Protein AF-A0A538HUC1-F1 (afdb_monomer_lite)

Sequence (138 aa):
MVEFATVTAALSLLASSLSGLQARILERLAGSNAVAVQQAVIEAKASHVSPAAARSAYARAPYRKPALRYVYATGWVAGSKNQTSCILAKLDVEGTTALAIKAIRALPATLKQLHHLHLTAVQAGNAFTRGYVSACGG

Secondary structure (DSSP, 8-state):
--HHHHHHHHHHHHHHHHHHS-HHHHHHHHH-HHHHHHHHHHHHHHTT--HHHHHHHHHH-S-SSHHHHHHHHHHHHHHHH-HHHHHHHHHSHHHHHHHHHHHHHH-HHHHHHHHHTT--HHHHHHHHHHHHHHTTT-

Foldseek 3Di:
DVLLVLLLVLVVLVVVLLVPDDLVLLLCQLPPLVSLLVSLLVSLVVLVHDSVVLSVQLVPQPDPTSNLSSLLSSLLSSLLSPLPSLVVCLVVVPVSLVSQLVSCVVDVSSQVSCVSSVHHSNSSSNSSSNSNNVNNPD

Structure (mmCIF, N/CA/C/O backbone):
data_AF-A0A538HUC1-F1
#
_entry.id   AF-A0A538HUC1-F1
#
loop_
_atom_site.group_PDB
_atom_site.id
_atom_site.type_symbol
_atom_site.label_atom_id
_atom_site.label_alt_id
_atom_site.label_comp_id
_atom_site.label_asym_id
_atom_site.label_entity_id
_atom_site.label_seq_id
_atom_site.pdbx_PDB_ins_code
_atom_site.Cartn_x
_atom_site.Cartn_y
_atom_site.Cartn_z
_atom_site.occupancy
_atom_site.B_iso_or_equiv
_atom_site.auth_seq_id
_atom_site.auth_comp_id
_atom_site.auth_asym_id
_atom_site.auth_atom_id
_atom_site.pdbx_PDB_model_num
ATOM 1 N N . MET A 1 1 ? 22.583 -1.903 4.254 1.00 42.03 1 MET A N 1
ATOM 2 C CA . MET A 1 1 ? 21.743 -0.755 4.687 1.00 42.03 1 MET A CA 1
ATOM 3 C C . MET A 1 1 ? 20.960 -0.083 3.542 1.00 42.03 1 MET A C 1
ATOM 5 O O . MET A 1 1 ? 20.449 1.009 3.735 1.00 42.03 1 MET A O 1
ATOM 9 N N . VAL A 1 2 ? 20.792 -0.717 2.372 1.00 41.53 2 VAL A N 1
ATOM 10 C CA . VAL A 1 2 ? 20.036 -0.134 1.236 1.00 41.53 2 VAL A CA 1
ATOM 11 C C . VAL A 1 2 ? 18.528 -0.437 1.331 1.00 41.53 2 VAL A C 1
ATOM 13 O O . VAL A 1 2 ? 17.699 0.343 0.873 1.00 41.53 2 VAL A O 1
ATOM 16 N N . GLU A 1 3 ? 18.151 -1.520 2.014 1.00 50.25 3 GLU A N 1
ATOM 17 C CA . GLU A 1 3 ? 16.763 -2.005 2.101 1.00 50.25 3 GLU A CA 1
ATOM 18 C C . GLU A 1 3 ? 15.850 -1.090 2.938 1.00 50.25 3 GLU A C 1
ATOM 20 O O . GLU A 1 3 ? 14.714 -0.819 2.552 1.00 50.25 3 GLU A O 1
ATOM 25 N N . PHE A 1 4 ? 16.377 -0.495 4.014 1.00 50.44 4 PHE A N 1
ATOM 26 C CA . PHE A 1 4 ? 15.626 0.408 4.897 1.00 50.44 4 PHE A CA 1
ATOM 27 C C . PHE A 1 4 ? 15.190 1.704 4.217 1.00 50.44 4 PHE A C 1
ATOM 29 O O . PHE A 1 4 ? 14.070 2.164 4.446 1.00 50.44 4 PHE A O 1
ATOM 36 N N . ALA A 1 5 ? 16.057 2.280 3.380 1.00 52.38 5 ALA A N 1
ATOM 37 C CA . ALA A 1 5 ? 15.809 3.553 2.709 1.00 52.38 5 ALA A CA 1
ATOM 38 C C . ALA A 1 5 ? 14.667 3.450 1.689 1.00 52.38 5 ALA A C 1
ATOM 40 O O . ALA A 1 5 ? 13.935 4.409 1.469 1.00 52.38 5 ALA A O 1
ATOM 41 N N . THR A 1 6 ? 14.482 2.275 1.085 1.00 60.03 6 THR A N 1
ATOM 42 C CA . THR A 1 6 ? 13.526 2.098 -0.016 1.00 60.03 6 THR A CA 1
ATOM 43 C C . THR A 1 6 ? 12.097 1.919 0.484 1.00 60.03 6 THR A C 1
ATOM 45 O O . THR A 1 6 ? 11.194 2.550 -0.057 1.00 60.03 6 THR A O 1
ATOM 48 N N . VAL A 1 7 ? 11.889 1.170 1.574 1.00 61.53 7 VAL A N 1
ATOM 49 C CA . VAL A 1 7 ? 10.575 1.039 2.230 1.00 61.53 7 VAL A CA 1
ATOM 50 C C . VAL A 1 7 ? 10.169 2.347 2.910 1.00 61.53 7 VAL A C 1
ATOM 52 O O . VAL A 1 7 ? 9.015 2.758 2.815 1.00 61.53 7 VAL A O 1
ATOM 55 N N . THR A 1 8 ? 11.111 3.058 3.542 1.00 63.56 8 THR A N 1
ATOM 56 C CA . THR A 1 8 ? 10.823 4.392 4.099 1.00 63.56 8 THR A CA 1
ATOM 57 C C . THR A 1 8 ? 10.551 5.431 3.012 1.00 63.56 8 THR A C 1
ATOM 59 O O . THR A 1 8 ? 9.621 6.213 3.177 1.00 63.56 8 THR A O 1
ATOM 62 N N . ALA A 1 9 ? 11.260 5.411 1.878 1.00 63.09 9 ALA A N 1
ATOM 63 C CA . ALA A 1 9 ? 10.947 6.263 0.725 1.00 63.09 9 ALA A CA 1
ATOM 64 C C . ALA A 1 9 ? 9.610 5.890 0.053 1.00 63.09 9 ALA A C 1
ATOM 66 O O . ALA A 1 9 ? 8.887 6.740 -0.458 1.00 63.09 9 ALA A O 1
ATOM 67 N N . ALA A 1 10 ? 9.243 4.611 0.065 1.00 66.81 10 ALA A N 1
ATOM 68 C CA . ALA A 1 10 ? 7.945 4.156 -0.414 1.00 66.81 10 ALA A CA 1
ATOM 69 C C . ALA A 1 10 ? 6.815 4.625 0.527 1.00 66.81 10 ALA A C 1
ATOM 71 O O . ALA A 1 10 ? 5.746 5.032 0.079 1.00 66.81 10 ALA A O 1
ATOM 72 N N . LEU A 1 11 ? 7.065 4.643 1.836 1.00 68.19 11 LEU A N 1
ATOM 73 C CA . LEU A 1 11 ? 6.131 5.172 2.830 1.00 68.19 11 LEU A CA 1
ATOM 74 C C . LEU A 1 11 ? 6.092 6.688 2.870 1.00 68.19 11 LEU A C 1
ATOM 76 O O . LEU A 1 11 ? 5.051 7.233 3.221 1.00 68.19 11 LEU A O 1
ATOM 80 N N . SER A 1 12 ? 7.161 7.380 2.482 1.00 66.31 12 SER A N 1
ATOM 81 C CA . SER A 1 12 ? 7.099 8.825 2.303 1.00 66.31 12 SER A CA 1
ATOM 82 C C . SER A 1 12 ? 6.179 9.185 1.141 1.00 66.31 12 SER A C 1
ATOM 84 O O . SER A 1 12 ? 5.473 10.170 1.260 1.00 66.31 12 SER A O 1
ATOM 86 N N . LEU A 1 13 ? 6.037 8.352 0.100 1.00 67.12 13 LEU A N 1
ATOM 87 C CA . LEU A 1 13 ? 4.986 8.547 -0.913 1.00 67.12 13 LEU A CA 1
ATOM 88 C C . LEU A 1 13 ? 3.578 8.425 -0.315 1.00 67.12 13 LEU A C 1
ATOM 90 O O . LEU A 1 13 ? 2.712 9.249 -0.611 1.00 67.12 13 LEU A O 1
ATOM 94 N N . LEU A 1 14 ? 3.347 7.446 0.567 1.00 69.69 14 LEU A N 1
ATOM 95 C CA . LEU A 1 14 ? 2.077 7.315 1.293 1.00 69.69 14 LEU A CA 1
ATOM 96 C C . LEU A 1 14 ? 1.855 8.504 2.245 1.00 69.69 14 LEU A C 1
ATOM 98 O O . LEU A 1 14 ? 0.761 9.049 2.338 1.00 69.69 14 LEU A O 1
ATOM 102 N N . ALA A 1 15 ? 2.899 8.941 2.943 1.00 68.44 15 ALA A N 1
ATOM 103 C CA . ALA A 1 15 ? 2.827 10.061 3.864 1.00 68.44 15 ALA A CA 1
ATOM 104 C C . ALA A 1 15 ? 2.615 11.382 3.122 1.00 68.44 15 ALA A C 1
ATOM 106 O O . ALA A 1 15 ? 1.802 12.177 3.566 1.00 68.44 15 ALA A O 1
ATOM 107 N N . SER A 1 16 ? 3.287 11.616 1.996 1.00 67.75 16 SER A N 1
ATOM 108 C CA . SER A 1 16 ? 3.148 12.812 1.163 1.00 67.75 16 SER A CA 1
ATOM 109 C C . SER A 1 16 ? 1.792 12.866 0.476 1.00 67.75 16 SER A C 1
ATOM 111 O O . SER A 1 16 ? 1.174 13.928 0.446 1.00 67.75 16 SER A O 1
ATOM 113 N N . SER A 1 17 ? 1.299 11.734 -0.029 1.00 69.56 17 SER A N 1
ATOM 114 C CA . SER A 1 17 ? -0.042 11.670 -0.609 1.00 69.56 17 SER A CA 1
ATOM 115 C C . SER A 1 17 ? -1.117 11.944 0.432 1.00 69.56 17 SER A C 1
ATOM 117 O O . SER A 1 17 ? -1.961 12.808 0.212 1.00 69.56 17 SER A O 1
ATOM 119 N N . LEU A 1 18 ? -1.042 11.294 1.598 1.00 67.88 18 LEU A N 1
ATOM 120 C CA . LEU A 1 18 ? -1.966 11.546 2.699 1.00 67.88 18 LEU A CA 1
ATOM 121 C C . LEU A 1 18 ? -1.825 12.980 3.228 1.00 67.88 18 LEU A C 1
ATOM 123 O O . LEU A 1 18 ? -2.831 13.664 3.377 1.00 67.88 18 LEU A O 1
ATOM 127 N N . SER A 1 19 ? -0.611 13.496 3.430 1.00 67.31 19 SER A N 1
ATOM 128 C CA . SER A 1 19 ? -0.369 14.852 3.959 1.00 67.31 19 SER A CA 1
ATOM 129 C C . SER A 1 19 ? -0.845 15.960 3.017 1.00 67.31 19 SER A C 1
ATOM 131 O O . SER A 1 19 ? -1.284 17.004 3.488 1.00 67.31 19 SER A O 1
ATOM 133 N N . GLY A 1 20 ? -0.789 15.736 1.701 1.00 62.22 20 GLY A N 1
ATOM 134 C CA . GLY A 1 20 ? -1.311 16.662 0.692 1.00 62.22 20 GLY A CA 1
ATOM 135 C C . GLY A 1 20 ? -2.829 16.590 0.495 1.00 62.22 20 GLY A C 1
ATOM 136 O O . GLY A 1 20 ? -3.407 17.467 -0.149 1.00 62.22 20 GLY A O 1
ATOM 137 N N . LEU A 1 21 ? -3.499 15.568 1.039 1.00 67.06 21 LEU A N 1
ATOM 138 C CA . LEU A 1 21 ? -4.945 15.412 0.928 1.00 67.06 21 LEU A CA 1
ATOM 139 C C . LEU A 1 21 ? -5.673 16.319 1.930 1.00 67.06 21 LEU A C 1
ATOM 141 O O . LEU A 1 21 ? -5.505 16.226 3.146 1.00 67.06 21 LEU A O 1
ATOM 145 N N . GLN A 1 22 ? -6.560 17.168 1.411 1.00 66.88 22 GLN A N 1
ATOM 146 C CA . GLN A 1 22 ? -7.479 17.954 2.235 1.00 66.88 22 GLN A CA 1
ATOM 147 C C . GLN A 1 22 ? -8.414 17.028 3.030 1.00 66.88 22 GLN A C 1
ATOM 149 O O . GLN A 1 22 ? -8.820 15.976 2.532 1.00 66.88 22 GLN A O 1
ATOM 154 N N . ALA A 1 23 ? -8.840 17.452 4.226 1.00 64.25 23 ALA A N 1
ATOM 155 C CA . ALA A 1 23 ? -9.732 16.673 5.097 1.00 64.25 23 ALA A CA 1
ATOM 156 C C . ALA A 1 23 ? -11.006 16.177 4.380 1.00 64.25 23 ALA A C 1
ATOM 158 O O . ALA A 1 23 ? -11.373 15.013 4.512 1.00 64.25 23 ALA A O 1
ATOM 159 N N . ARG A 1 24 ? -11.612 17.007 3.517 1.00 63.16 24 ARG A N 1
ATOM 160 C CA . ARG A 1 24 ? -12.768 16.619 2.682 1.00 63.16 24 ARG A CA 1
ATOM 161 C C . ARG A 1 24 ? -12.458 15.511 1.676 1.00 63.16 24 ARG A C 1
ATOM 163 O O . ARG A 1 24 ? -13.335 14.714 1.352 1.00 63.16 24 ARG A O 1
ATOM 170 N N . ILE A 1 25 ? -11.242 15.475 1.132 1.00 67.25 25 ILE A N 1
ATOM 171 C CA . ILE A 1 25 ? -10.841 14.426 0.191 1.00 67.25 25 ILE A CA 1
ATOM 172 C C . ILE A 1 25 ? -10.556 13.141 0.964 1.00 67.25 25 ILE A C 1
ATOM 174 O O . ILE A 1 25 ? -10.994 12.092 0.514 1.00 67.25 25 ILE A O 1
ATOM 178 N N . LEU A 1 26 ? -9.936 13.217 2.148 1.00 67.25 26 LEU A N 1
ATOM 179 C CA . LEU A 1 26 ? -9.763 12.070 3.050 1.00 67.25 26 LEU A CA 1
ATOM 180 C C . LEU A 1 26 ? -11.109 11.445 3.447 1.00 67.25 26 LEU A C 1
ATOM 182 O O . LEU A 1 26 ? -11.285 10.238 3.310 1.00 67.25 26 LEU A O 1
ATOM 186 N N . GLU A 1 27 ? -12.095 12.250 3.846 1.00 68.88 27 GLU A N 1
ATOM 187 C CA . GLU A 1 27 ? -13.448 11.760 4.155 1.00 68.88 27 GLU A CA 1
ATOM 188 C C . GLU A 1 27 ? -14.097 11.066 2.952 1.00 68.88 27 GLU A C 1
ATOM 190 O O . GLU A 1 27 ? -14.667 9.979 3.071 1.00 68.88 27 GLU A O 1
ATOM 195 N N . ARG A 1 28 ? -13.957 11.643 1.753 1.00 69.81 28 ARG A N 1
ATOM 196 C CA . ARG A 1 28 ? -14.454 11.013 0.523 1.00 69.81 28 ARG A CA 1
ATOM 197 C C . ARG A 1 28 ? -13.673 9.755 0.151 1.00 69.81 28 ARG A C 1
ATOM 199 O O . ARG A 1 28 ? -14.269 8.824 -0.380 1.00 69.81 28 ARG A O 1
ATOM 206 N N . LEU A 1 29 ? -12.376 9.693 0.439 1.00 70.19 29 LEU A N 1
ATOM 207 C CA . LEU A 1 29 ? -11.518 8.531 0.203 1.00 70.19 29 LEU A CA 1
ATOM 208 C C . LEU A 1 29 ? -11.945 7.333 1.066 1.00 70.19 29 LEU A C 1
ATOM 210 O O . LEU A 1 29 ? -11.846 6.189 0.623 1.00 70.19 29 LEU A O 1
ATOM 214 N N . ALA A 1 30 ? -12.452 7.589 2.277 1.00 66.25 30 ALA A N 1
ATOM 215 C CA . ALA A 1 30 ? -12.969 6.551 3.168 1.00 66.25 30 ALA A CA 1
ATOM 216 C C . ALA A 1 30 ? -14.205 5.843 2.584 1.00 66.25 30 ALA A C 1
ATOM 218 O O . ALA A 1 30 ? -14.345 4.627 2.738 1.00 66.25 30 ALA A O 1
ATOM 219 N N . GLY A 1 31 ? -15.074 6.589 1.891 1.00 69.56 31 GLY A N 1
ATOM 220 C CA . GLY A 1 31 ? -16.364 6.096 1.393 1.00 69.56 31 GLY A CA 1
ATOM 221 C C . GLY A 1 31 ? -16.467 5.865 -0.119 1.00 69.56 31 GLY A C 1
ATOM 222 O O . GLY A 1 31 ? -17.372 5.157 -0.553 1.00 69.56 31 GLY A O 1
ATOM 223 N N . SER A 1 32 ? -15.574 6.427 -0.942 1.00 80.00 32 SER A N 1
ATOM 224 C CA . SER A 1 32 ? -15.734 6.451 -2.403 1.00 80.00 32 SER A CA 1
ATOM 225 C C . SER A 1 32 ? -14.589 5.773 -3.150 1.00 80.00 32 SER A C 1
ATOM 227 O O . SER A 1 32 ? -13.460 6.267 -3.197 1.00 80.00 32 SER A O 1
ATOM 229 N N . ASN A 1 33 ? -14.916 4.670 -3.835 1.00 77.75 33 ASN A N 1
ATOM 230 C CA . ASN A 1 33 ? -13.988 3.980 -4.736 1.00 77.75 33 ASN A CA 1
ATOM 231 C C . ASN A 1 33 ? -13.495 4.896 -5.869 1.00 77.75 33 ASN A C 1
ATOM 233 O O . ASN A 1 33 ? -12.336 4.807 -6.255 1.00 77.75 33 ASN A O 1
ATOM 237 N N . ALA A 1 34 ? -14.342 5.792 -6.386 1.00 82.25 34 ALA A N 1
ATOM 238 C CA . ALA A 1 34 ? -13.972 6.674 -7.494 1.00 82.25 34 ALA A CA 1
ATOM 239 C C . ALA A 1 34 ? -12.854 7.650 -7.096 1.00 82.25 34 ALA A C 1
ATOM 241 O O . ALA A 1 34 ? -11.867 7.787 -7.818 1.00 82.25 34 ALA A O 1
ATOM 242 N N . VAL A 1 35 ? -12.973 8.260 -5.912 1.00 81.19 35 VAL A N 1
ATOM 243 C CA . VAL A 1 35 ? -11.957 9.179 -5.373 1.00 81.19 35 VAL A CA 1
ATOM 244 C C . VAL A 1 35 ? -10.665 8.425 -5.067 1.00 81.19 35 VAL A C 1
ATOM 246 O O . VAL A 1 35 ? -9.584 8.877 -5.432 1.00 81.19 35 VAL A O 1
ATOM 249 N N . ALA A 1 36 ? -10.778 7.236 -4.479 1.00 81.19 36 ALA A N 1
ATOM 250 C CA . ALA A 1 36 ? -9.642 6.382 -4.152 1.00 81.19 36 ALA A CA 1
ATOM 251 C C . ALA A 1 36 ? -8.854 5.920 -5.398 1.00 81.19 36 ALA A C 1
ATOM 253 O O . ALA A 1 36 ? -7.626 5.994 -5.420 1.00 81.19 36 ALA A O 1
ATOM 254 N N . VAL A 1 37 ? -9.547 5.519 -6.470 1.00 84.69 37 VAL A N 1
ATOM 255 C CA . VAL A 1 37 ? -8.925 5.184 -7.764 1.00 84.69 37 VAL A CA 1
ATOM 256 C C . VAL A 1 37 ? -8.280 6.409 -8.404 1.00 84.69 37 VAL A C 1
ATOM 258 O O . VAL A 1 37 ? -7.174 6.319 -8.934 1.00 84.69 37 VAL A O 1
ATOM 261 N N . GLN A 1 38 ? -8.969 7.550 -8.394 1.00 85.12 38 GLN A N 1
ATOM 262 C CA . GLN A 1 38 ? -8.459 8.776 -9.001 1.00 85.12 38 GLN A CA 1
ATOM 263 C C . GLN A 1 38 ? -7.184 9.249 -8.301 1.00 85.12 38 GLN A C 1
ATOM 265 O O . GLN A 1 38 ? -6.228 9.623 -8.977 1.00 85.12 38 GLN A O 1
ATOM 270 N N . GLN A 1 39 ? -7.137 9.153 -6.974 1.00 82.25 39 GLN A N 1
ATOM 271 C CA . GLN A 1 39 ? -5.955 9.502 -6.199 1.00 82.25 39 GLN A CA 1
ATOM 272 C C . GLN A 1 39 ? -4.781 8.560 -6.496 1.00 82.25 39 GLN A C 1
ATOM 274 O O . GLN A 1 39 ? -3.684 9.032 -6.787 1.00 82.25 39 GLN A O 1
ATOM 279 N N . ALA A 1 40 ? -5.023 7.245 -6.555 1.00 82.75 40 ALA A N 1
ATOM 280 C CA . ALA A 1 40 ? -3.997 6.278 -6.957 1.00 82.75 40 ALA A CA 1
ATOM 281 C C . ALA A 1 40 ? -3.451 6.559 -8.372 1.00 82.75 40 ALA A C 1
ATOM 283 O O . ALA A 1 40 ? -2.263 6.392 -8.640 1.00 82.75 40 ALA A O 1
ATOM 284 N N . VAL A 1 41 ? -4.302 7.028 -9.290 1.00 85.69 41 VAL A N 1
ATOM 285 C CA . VAL A 1 41 ? -3.896 7.439 -10.642 1.00 85.69 41 VAL A CA 1
ATOM 286 C C . VAL A 1 41 ? -3.046 8.707 -10.634 1.00 85.69 41 VAL A C 1
ATOM 288 O O . VAL A 1 41 ? -2.077 8.785 -11.389 1.00 85.69 41 VAL A O 1
ATOM 291 N N . ILE A 1 42 ? -3.405 9.702 -9.822 1.00 83.94 42 ILE A N 1
ATOM 292 C CA . ILE A 1 42 ? -2.624 10.937 -9.678 1.00 83.94 42 ILE A CA 1
ATOM 293 C C . ILE A 1 42 ? -1.226 10.603 -9.148 1.00 83.94 42 ILE A C 1
ATOM 295 O O . ILE A 1 42 ? -0.234 11.053 -9.718 1.00 83.94 42 ILE A O 1
ATOM 299 N N . GLU A 1 43 ? -1.138 9.747 -8.132 1.00 79.50 43 GLU A N 1
ATOM 300 C CA . GLU A 1 43 ? 0.135 9.263 -7.587 1.00 79.50 43 GLU A CA 1
ATOM 301 C C . GLU A 1 43 ? 0.955 8.461 -8.584 1.00 79.50 43 GLU A C 1
ATOM 303 O O . GLU A 1 43 ? 2.166 8.660 -8.672 1.00 79.50 43 GLU A O 1
ATOM 308 N N . ALA A 1 44 ? 0.311 7.586 -9.358 1.00 84.19 44 ALA A N 1
ATOM 309 C CA . ALA A 1 44 ? 0.982 6.844 -10.413 1.00 84.19 44 ALA A CA 1
ATOM 310 C C . ALA A 1 44 ? 1.603 7.797 -11.437 1.00 84.19 44 ALA A C 1
ATOM 312 O O . ALA A 1 44 ? 2.787 7.672 -11.735 1.00 84.19 44 ALA A O 1
ATOM 313 N N . LYS A 1 45 ? 0.855 8.813 -11.892 1.00 85.19 45 LYS A N 1
ATOM 314 C CA . LYS A 1 45 ? 1.381 9.848 -12.798 1.00 85.19 45 LYS A CA 1
ATOM 315 C C . LYS A 1 45 ? 2.553 10.608 -12.183 1.00 85.19 45 LYS A C 1
ATOM 317 O O . LYS A 1 45 ? 3.584 10.733 -12.832 1.00 85.19 45 LYS A O 1
ATOM 322 N N . ALA A 1 46 ? 2.416 11.075 -10.941 1.00 82.75 46 ALA A N 1
ATOM 323 C CA . ALA A 1 46 ? 3.488 11.780 -10.234 1.00 82.75 46 ALA A CA 1
ATOM 324 C C . ALA A 1 46 ? 4.744 10.903 -10.066 1.00 82.75 46 ALA A C 1
ATOM 326 O O . ALA A 1 46 ? 5.873 11.387 -10.116 1.00 82.75 46 ALA A O 1
ATOM 327 N N . SER A 1 47 ? 4.546 9.593 -9.928 1.00 76.19 47 SER A N 1
ATOM 328 C CA . SER A 1 47 ? 5.610 8.598 -9.792 1.00 76.19 47 SER A CA 1
ATOM 329 C C . SER A 1 47 ? 6.102 8.033 -11.129 1.00 76.19 47 SER A C 1
ATOM 331 O O . SER A 1 47 ? 6.925 7.124 -11.110 1.00 76.19 47 SER A O 1
ATOM 333 N N . HIS A 1 48 ? 5.639 8.565 -12.269 1.00 84.19 48 HIS A N 1
ATOM 334 C CA . HIS A 1 48 ? 5.966 8.097 -13.626 1.00 84.19 48 HIS A CA 1
ATOM 335 C C . HIS A 1 48 ? 5.606 6.618 -13.891 1.00 84.19 48 HIS A C 1
ATOM 337 O O . HIS A 1 48 ? 6.223 5.947 -14.713 1.00 84.19 48 HIS A O 1
ATOM 343 N N . VAL A 1 49 ? 4.576 6.109 -13.213 1.00 84.25 49 VAL A N 1
ATOM 344 C CA . VAL A 1 49 ? 4.016 4.762 -13.384 1.00 84.25 49 VAL A CA 1
ATOM 345 C C . V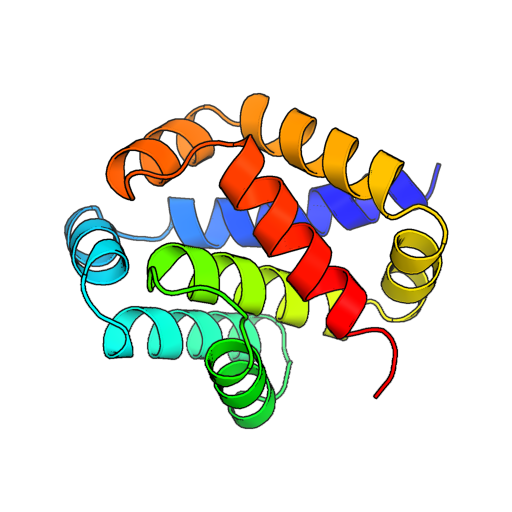AL A 1 49 ? 2.719 4.835 -14.199 1.00 84.25 49 VAL A C 1
ATOM 347 O O . VAL A 1 49 ? 1.973 5.813 -14.131 1.00 84.25 49 VAL A O 1
ATOM 350 N N . SER A 1 50 ? 2.418 3.782 -14.968 1.00 87.31 50 SER A N 1
ATOM 351 C CA . SER A 1 50 ? 1.220 3.720 -15.816 1.00 87.31 50 SER A CA 1
ATOM 352 C C . SER A 1 50 ? -0.083 3.935 -15.018 1.00 87.31 50 SER A C 1
ATOM 354 O O . SER A 1 50 ? -0.412 3.134 -14.135 1.00 87.31 50 SER A O 1
ATOM 356 N N . PRO A 1 51 ? -0.896 4.951 -15.376 1.00 86.81 51 PRO A N 1
ATOM 357 C CA . PRO A 1 51 ? -2.208 5.189 -14.773 1.00 86.81 51 PRO A CA 1
ATOM 358 C C . PRO A 1 51 ? -3.163 4.004 -14.913 1.00 86.81 51 PRO A C 1
ATOM 360 O O . PRO A 1 51 ? -3.915 3.692 -13.992 1.00 86.81 51 PRO A O 1
ATOM 363 N N . ALA A 1 52 ? -3.143 3.339 -16.072 1.00 88.06 52 ALA A N 1
ATOM 364 C CA . ALA A 1 52 ? -3.986 2.178 -16.336 1.00 88.06 52 ALA A CA 1
ATOM 365 C C . ALA A 1 52 ? -3.594 1.002 -15.431 1.00 88.06 52 ALA A C 1
ATOM 367 O O . ALA A 1 52 ? -4.460 0.341 -14.855 1.00 88.06 52 ALA A O 1
ATOM 368 N N . ALA A 1 53 ? -2.289 0.802 -15.233 1.00 86.44 53 ALA A N 1
ATOM 369 C CA . ALA A 1 53 ? -1.785 -0.234 -14.350 1.00 86.44 53 ALA A CA 1
ATOM 370 C C . ALA A 1 53 ? -2.149 0.050 -12.882 1.00 86.44 53 ALA A C 1
ATOM 372 O O . ALA A 1 53 ? -2.658 -0.846 -12.212 1.00 86.44 53 ALA A O 1
ATOM 373 N N . ALA A 1 54 ? -2.054 1.302 -12.422 1.00 85.81 54 ALA A N 1
ATOM 374 C CA . ALA A 1 54 ? -2.485 1.691 -11.076 1.00 85.81 54 ALA A CA 1
ATOM 375 C C . ALA A 1 54 ? -3.993 1.481 -10.837 1.00 85.81 54 ALA A C 1
ATOM 377 O O . ALA A 1 54 ? -4.386 0.957 -9.793 1.00 85.81 54 ALA A O 1
ATOM 378 N N . ARG A 1 55 ? -4.852 1.797 -11.822 1.00 88.06 55 ARG A N 1
ATOM 379 C CA . ARG A 1 55 ? -6.292 1.463 -11.753 1.00 88.06 55 ARG A CA 1
ATOM 380 C C . ARG A 1 55 ? -6.514 -0.040 -11.635 1.00 88.06 55 ARG A C 1
ATOM 382 O O . ARG A 1 55 ? -7.331 -0.481 -10.831 1.00 88.06 55 ARG A O 1
ATOM 389 N N . SER A 1 56 ? -5.782 -0.825 -12.422 1.00 89.31 56 SER A N 1
ATOM 390 C CA . SER A 1 56 ? -5.894 -2.282 -12.385 1.00 89.31 56 SER A CA 1
ATOM 391 C C . SER A 1 56 ? -5.397 -2.871 -11.060 1.00 89.31 56 SER A C 1
ATOM 393 O O . SER A 1 56 ? -5.980 -3.834 -10.572 1.00 89.31 56 SER A O 1
ATOM 395 N N . ALA A 1 57 ? -4.356 -2.289 -10.456 1.00 88.56 57 ALA A N 1
ATOM 396 C CA . ALA A 1 57 ? -3.843 -2.689 -9.151 1.00 88.56 57 ALA A CA 1
ATOM 397 C C . ALA A 1 57 ? -4.865 -2.384 -8.052 1.00 88.56 57 ALA A C 1
ATOM 399 O O . ALA A 1 57 ? -5.171 -3.251 -7.237 1.00 88.56 57 ALA A O 1
ATOM 400 N N . TYR A 1 58 ? -5.484 -1.200 -8.092 1.00 88.50 58 TYR A N 1
ATOM 401 C CA . TYR A 1 58 ? -6.595 -0.864 -7.204 1.00 88.50 58 TYR A CA 1
ATOM 402 C C . TYR A 1 58 ? -7.759 -1.857 -7.330 1.00 88.50 58 TYR A C 1
ATOM 404 O O . TYR A 1 58 ? -8.285 -2.328 -6.324 1.00 88.50 58 TYR A O 1
ATOM 412 N N . ALA A 1 59 ? -8.166 -2.188 -8.560 1.00 89.31 59 ALA A N 1
ATOM 413 C CA . ALA A 1 59 ? -9.270 -3.115 -8.811 1.00 89.31 59 ALA A CA 1
ATOM 414 C C . ALA A 1 59 ? -8.964 -4.546 -8.333 1.00 89.31 59 ALA A C 1
ATOM 416 O O . ALA A 1 59 ? -9.865 -5.244 -7.873 1.00 89.31 59 ALA A O 1
ATOM 417 N N . ARG A 1 60 ? -7.694 -4.965 -8.406 1.00 89.75 60 ARG A N 1
ATOM 418 C CA . ARG A 1 60 ? -7.208 -6.275 -7.940 1.00 89.75 60 ARG A CA 1
ATOM 419 C C . ARG A 1 60 ? -6.985 -6.355 -6.428 1.00 89.75 60 ARG A C 1
ATOM 421 O O . ARG A 1 60 ? -6.772 -7.447 -5.907 1.00 89.75 60 ARG A O 1
ATOM 428 N N . ALA A 1 61 ? -7.036 -5.232 -5.716 1.00 89.12 61 ALA A N 1
ATOM 429 C CA . ALA A 1 61 ? -6.783 -5.192 -4.285 1.00 89.12 61 ALA A CA 1
ATOM 430 C C . ALA A 1 61 ? -7.806 -6.060 -3.510 1.00 89.12 61 ALA A C 1
ATOM 432 O O . ALA A 1 61 ? -9.015 -5.814 -3.608 1.00 89.12 61 ALA A O 1
ATOM 433 N N . PRO A 1 62 ? -7.366 -7.025 -2.674 1.00 88.25 62 PRO A N 1
ATOM 434 C CA . PRO A 1 62 ? -8.233 -7.998 -1.995 1.00 88.25 62 PRO A CA 1
ATOM 435 C C . PRO A 1 62 ? -8.932 -7.412 -0.754 1.00 88.25 62 PRO A C 1
ATOM 437 O O . PRO A 1 62 ? -9.068 -8.061 0.282 1.00 88.25 62 PRO A O 1
ATOM 440 N N . TYR A 1 63 ? -9.358 -6.153 -0.828 1.00 87.44 63 TYR A N 1
ATOM 441 C CA . TYR A 1 63 ? -9.978 -5.422 0.272 1.00 87.44 63 TYR A CA 1
ATOM 442 C C . TYR A 1 63 ? -11.388 -4.985 -0.103 1.00 87.44 63 TYR A C 1
ATOM 444 O O . TYR A 1 63 ? -11.672 -4.723 -1.267 1.00 87.44 63 TYR A O 1
ATOM 452 N N . ARG A 1 64 ? -12.284 -4.878 0.885 1.00 84.31 64 ARG A N 1
ATOM 453 C CA . ARG A 1 64 ? -13.626 -4.297 0.687 1.00 84.31 64 ARG A CA 1
ATOM 454 C C . ARG A 1 64 ? -13.646 -2.779 0.890 1.00 84.31 64 ARG A C 1
ATOM 456 O O . ARG A 1 64 ? -14.411 -2.093 0.226 1.00 84.31 64 ARG A O 1
ATOM 463 N N . LYS A 1 65 ? -12.799 -2.254 1.786 1.00 85.50 65 LYS A N 1
ATOM 464 C CA . LYS A 1 65 ? -12.734 -0.818 2.100 1.00 85.50 65 LYS A CA 1
ATOM 465 C C . LYS A 1 65 ? -11.968 -0.042 1.011 1.00 85.50 65 LYS A C 1
ATOM 467 O O . LYS A 1 65 ? -10.813 -0.401 0.757 1.00 85.50 65 LYS A O 1
ATOM 472 N N . PRO A 1 66 ? -12.526 1.048 0.448 1.00 85.69 66 PRO A N 1
ATOM 473 C CA . PRO A 1 66 ? -11.856 1.867 -0.567 1.00 85.69 66 PRO A CA 1
ATOM 474 C C . PRO A 1 66 ? -10.496 2.410 -0.116 1.00 85.69 66 PRO A C 1
ATOM 476 O O . PRO A 1 66 ? -9.539 2.376 -0.887 1.00 85.69 66 PRO A O 1
ATOM 479 N N . ALA A 1 67 ? -10.390 2.823 1.150 1.00 84.19 67 ALA A N 1
ATOM 480 C CA . ALA A 1 67 ? -9.147 3.322 1.730 1.00 84.19 67 ALA A CA 1
ATOM 481 C C . ALA A 1 67 ? -8.032 2.257 1.759 1.00 84.19 67 ALA A C 1
ATOM 483 O O . ALA A 1 67 ? -6.887 2.567 1.453 1.00 84.19 67 ALA A O 1
ATOM 484 N N . LEU A 1 68 ? -8.346 0.984 2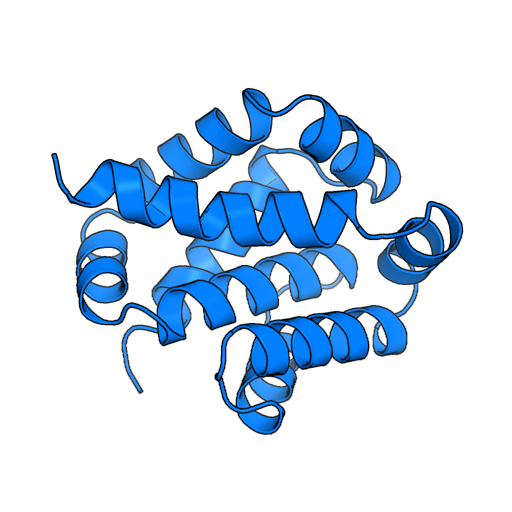.045 1.00 87.88 68 LEU A N 1
ATOM 485 C CA . LEU A 1 68 ? -7.344 -0.095 2.005 1.00 87.88 68 LEU A CA 1
ATOM 486 C C . LEU A 1 68 ? -6.931 -0.452 0.580 1.00 87.88 68 LEU A C 1
ATOM 488 O O . LEU A 1 68 ? -5.761 -0.734 0.339 1.00 87.88 68 LEU A O 1
ATOM 492 N N . ARG A 1 69 ? -7.874 -0.411 -0.369 1.00 90.00 69 ARG A N 1
ATOM 493 C CA . ARG A 1 69 ? -7.557 -0.582 -1.793 1.00 90.00 69 ARG A CA 1
ATOM 494 C C . ARG A 1 69 ? -6.634 0.521 -2.298 1.00 90.00 69 ARG A C 1
ATOM 496 O O . ARG A 1 69 ? -5.728 0.241 -3.071 1.00 90.00 69 ARG A O 1
ATOM 503 N N . TYR A 1 70 ? -6.844 1.750 -1.832 1.00 85.94 70 TYR A N 1
ATOM 504 C CA . TYR A 1 70 ? -5.970 2.875 -2.136 1.00 85.94 70 TYR A CA 1
ATOM 505 C C . TYR A 1 70 ? -4.569 2.667 -1.558 1.00 85.94 70 TYR A C 1
ATOM 507 O O . TYR A 1 7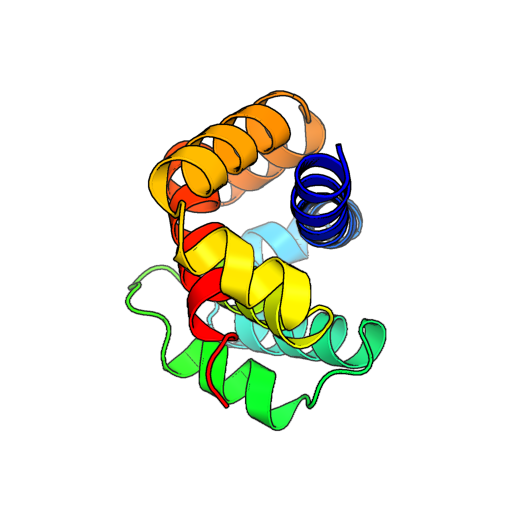0 ? -3.614 2.684 -2.320 1.00 85.94 70 TYR A O 1
ATOM 515 N N . VAL A 1 71 ? -4.445 2.341 -0.264 1.00 86.62 71 VAL A N 1
ATOM 516 C CA . VAL A 1 71 ? -3.138 2.058 0.362 1.00 86.62 71 VAL A CA 1
ATOM 517 C C . VAL A 1 71 ? -2.406 0.910 -0.348 1.00 86.62 71 VAL A C 1
ATOM 519 O O . VAL A 1 71 ? -1.196 0.981 -0.557 1.00 86.62 71 VAL A O 1
ATOM 522 N N . TYR A 1 72 ? -3.134 -0.127 -0.771 1.00 89.75 72 TYR A N 1
ATOM 523 C CA . TYR A 1 72 ? -2.591 -1.205 -1.596 1.00 89.75 72 TYR A CA 1
ATOM 524 C C . TYR A 1 72 ? -2.106 -0.703 -2.963 1.00 89.75 72 TYR A C 1
ATOM 526 O O . TYR A 1 72 ? -0.994 -1.021 -3.373 1.00 89.75 72 TYR A O 1
ATOM 534 N N . ALA A 1 73 ? -2.902 0.105 -3.664 1.00 88.12 73 ALA A N 1
ATOM 535 C CA . ALA A 1 73 ? -2.520 0.663 -4.958 1.00 88.12 73 ALA A CA 1
ATOM 536 C C . ALA A 1 73 ? -1.300 1.596 -4.849 1.00 88.12 73 ALA A C 1
ATOM 538 O O . ALA A 1 73 ? -0.410 1.515 -5.690 1.00 88.12 73 ALA A O 1
ATOM 539 N N . THR A 1 74 ? -1.207 2.417 -3.800 1.00 84.75 74 THR A N 1
ATOM 540 C CA . THR A 1 74 ? -0.029 3.254 -3.512 1.00 84.75 74 THR A CA 1
ATOM 541 C C . THR A 1 74 ? 1.205 2.395 -3.229 1.00 84.75 74 THR A C 1
ATOM 543 O O . THR A 1 74 ? 2.280 2.671 -3.759 1.00 84.75 74 THR A O 1
ATOM 546 N N . GLY A 1 75 ? 1.050 1.306 -2.465 1.00 84.88 75 GLY A N 1
ATOM 547 C CA . GLY A 1 75 ? 2.105 0.308 -2.275 1.00 84.88 75 GLY A CA 1
ATOM 548 C C . GLY A 1 75 ? 2.575 -0.286 -3.601 1.00 84.88 75 GLY A C 1
ATOM 549 O O . GLY A 1 75 ? 3.772 -0.316 -3.870 1.00 84.88 75 GLY A O 1
ATOM 550 N N . TRP A 1 76 ? 1.637 -0.676 -4.468 1.00 89.88 76 TRP A N 1
ATOM 551 C CA . TRP A 1 76 ? 1.936 -1.197 -5.803 1.00 89.88 76 TRP A CA 1
ATOM 552 C C . TRP A 1 76 ? 2.692 -0.180 -6.665 1.00 89.88 76 TRP A C 1
ATOM 554 O O . TRP A 1 76 ? 3.729 -0.523 -7.218 1.00 89.88 76 TRP A O 1
ATOM 564 N N . VAL A 1 77 ? 2.253 1.085 -6.711 1.00 85.81 77 VAL A N 1
ATOM 565 C CA . VAL A 1 77 ? 2.950 2.163 -7.443 1.00 85.81 77 VAL A CA 1
ATOM 566 C C . VAL A 1 77 ? 4.391 2.317 -6.952 1.00 85.81 77 VAL A C 1
ATOM 568 O O . VAL A 1 77 ? 5.315 2.423 -7.761 1.00 85.81 77 VAL A O 1
ATOM 571 N N . ALA A 1 78 ? 4.603 2.286 -5.635 1.00 82.31 78 ALA A N 1
ATOM 572 C CA . ALA A 1 78 ? 5.939 2.381 -5.064 1.00 82.31 78 ALA A CA 1
ATOM 573 C C . ALA A 1 78 ? 6.812 1.151 -5.388 1.00 82.31 78 ALA A C 1
ATOM 575 O O . ALA A 1 78 ? 8.007 1.306 -5.647 1.00 82.31 78 ALA A O 1
ATOM 576 N N . GLY A 1 79 ? 6.224 -0.049 -5.419 1.00 82.25 79 GLY A N 1
ATOM 577 C CA . GLY A 1 79 ? 6.906 -1.283 -5.823 1.00 82.25 79 GLY A CA 1
ATOM 578 C C . GLY A 1 79 ? 7.265 -1.296 -7.309 1.00 82.25 79 GLY A C 1
ATOM 579 O O . GLY A 1 79 ? 8.381 -1.663 -7.672 1.00 82.25 79 GLY A O 1
ATOM 580 N N . SER A 1 80 ? 6.374 -0.796 -8.171 1.00 83.31 80 SER A N 1
ATOM 581 C CA . SER A 1 80 ? 6.609 -0.678 -9.616 1.00 83.31 80 SER A CA 1
ATOM 582 C C . SER A 1 80 ? 7.759 0.265 -9.959 1.00 83.31 80 SER A C 1
ATOM 584 O O . SER A 1 80 ? 8.436 0.053 -10.959 1.00 83.31 80 SER A O 1
ATOM 586 N N . LYS A 1 81 ? 8.002 1.294 -9.138 1.00 78.31 81 LYS A N 1
ATOM 587 C CA . LYS A 1 81 ? 9.118 2.227 -9.340 1.00 78.31 81 LYS A CA 1
ATOM 588 C C . LYS A 1 81 ? 10.483 1.590 -9.056 1.00 78.31 81 LYS A C 1
ATOM 590 O O . LYS A 1 81 ? 11.463 1.961 -9.689 1.00 78.31 81 LYS A O 1
ATOM 595 N N . ASN A 1 82 ? 10.558 0.660 -8.103 1.00 74.25 82 ASN A N 1
ATOM 596 C CA . ASN A 1 82 ? 11.814 0.066 -7.640 1.00 74.25 82 ASN A CA 1
ATOM 597 C C . ASN A 1 82 ? 11.730 -1.464 -7.640 1.00 74.25 82 ASN A C 1
ATOM 599 O O . ASN A 1 82 ? 11.664 -2.084 -6.579 1.00 74.25 82 ASN A O 1
ATOM 603 N N . GLN A 1 83 ? 11.780 -2.079 -8.826 1.00 74.06 83 GLN A N 1
ATOM 604 C CA . GLN A 1 83 ? 11.672 -3.537 -8.975 1.00 74.06 83 GLN A CA 1
ATOM 605 C C . GLN A 1 83 ? 12.717 -4.318 -8.157 1.00 74.06 83 GLN A C 1
ATOM 607 O O . GLN A 1 83 ? 12.383 -5.343 -7.571 1.00 74.06 83 GLN A O 1
ATOM 612 N N . THR A 1 84 ? 13.951 -3.825 -8.031 1.00 71.62 84 THR A N 1
ATOM 613 C CA . THR A 1 84 ? 15.002 -4.497 -7.245 1.00 71.62 84 THR A CA 1
ATOM 614 C C . THR A 1 84 ? 14.650 -4.567 -5.756 1.00 71.62 84 THR A C 1
ATOM 616 O O . THR A 1 84 ? 14.708 -5.631 -5.145 1.00 71.62 84 THR A O 1
ATOM 619 N N . SER A 1 85 ? 14.218 -3.447 -5.171 1.00 70.75 85 SER A N 1
ATOM 620 C CA . SER A 1 85 ? 13.765 -3.373 -3.773 1.00 70.75 85 SER A CA 1
ATOM 621 C C . SER A 1 85 ? 12.468 -4.142 -3.548 1.00 70.75 85 SER A C 1
ATOM 623 O O . SER A 1 85 ? 12.248 -4.704 -2.481 1.00 70.75 85 SER A O 1
ATOM 625 N N . CYS A 1 86 ? 11.632 -4.199 -4.578 1.00 74.69 86 CYS A N 1
ATOM 626 C CA . CYS A 1 86 ? 10.418 -4.989 -4.617 1.00 74.69 86 CYS A CA 1
ATOM 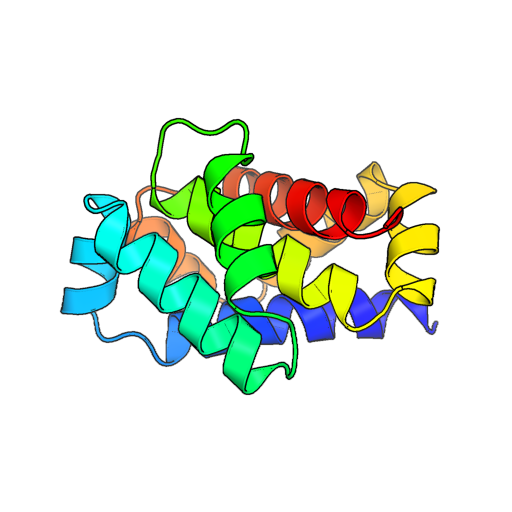627 C C . CYS A 1 86 ? 10.730 -6.491 -4.470 1.00 74.69 86 CYS A C 1
ATOM 629 O O . CYS A 1 86 ? 10.182 -7.156 -3.591 1.00 74.69 86 CYS A O 1
ATOM 631 N N . ILE A 1 87 ? 11.646 -7.028 -5.285 1.00 77.44 87 ILE A N 1
ATOM 632 C CA . ILE A 1 87 ? 12.045 -8.443 -5.227 1.00 77.44 87 ILE A CA 1
ATOM 633 C C . ILE A 1 87 ? 12.613 -8.789 -3.844 1.00 77.44 87 ILE A C 1
ATOM 635 O O . ILE A 1 87 ? 12.244 -9.816 -3.283 1.00 77.44 87 ILE A O 1
ATOM 639 N N . LEU A 1 88 ? 13.430 -7.910 -3.259 1.00 72.50 88 LEU A N 1
ATOM 640 C CA . LEU A 1 88 ? 13.959 -8.088 -1.902 1.00 72.50 88 LEU A CA 1
ATOM 641 C C . LEU A 1 88 ? 12.851 -8.070 -0.837 1.00 72.50 88 LEU A C 1
ATOM 643 O O . LEU A 1 88 ? 12.780 -8.967 -0.002 1.00 72.50 88 LEU A O 1
ATOM 647 N N . ALA A 1 89 ? 11.912 -7.126 -0.920 1.00 73.75 89 ALA A N 1
ATOM 648 C CA . ALA A 1 89 ? 10.752 -7.076 -0.029 1.00 73.75 89 ALA A CA 1
ATOM 649 C C . ALA A 1 89 ? 9.844 -8.313 -0.143 1.00 73.75 89 ALA A C 1
ATOM 651 O O . ALA A 1 89 ? 9.142 -8.660 0.805 1.00 73.75 89 ALA A O 1
ATOM 652 N N . LYS A 1 90 ? 9.843 -8.990 -1.298 1.00 77.75 90 LYS A N 1
ATOM 653 C CA . LYS A 1 90 ? 9.141 -10.265 -1.493 1.00 77.75 90 LYS A CA 1
ATOM 654 C C . LYS A 1 90 ? 9.849 -11.435 -0.794 1.00 77.75 90 LYS A C 1
ATOM 656 O O . LYS A 1 90 ? 9.176 -12.403 -0.454 1.00 77.75 90 LYS A O 1
ATOM 661 N N . LEU A 1 91 ? 11.165 -11.357 -0.583 1.00 80.25 91 LEU A N 1
ATOM 662 C CA . LEU A 1 91 ? 11.937 -12.376 0.140 1.00 80.25 91 LEU A CA 1
ATOM 663 C C . LEU A 1 91 ? 11.735 -12.277 1.658 1.00 80.25 91 LEU A C 1
ATOM 665 O O . LEU A 1 91 ? 11.659 -13.309 2.316 1.00 80.25 91 LEU A O 1
ATOM 669 N N . ASP A 1 92 ? 11.583 -11.062 2.193 1.00 80.00 92 ASP A 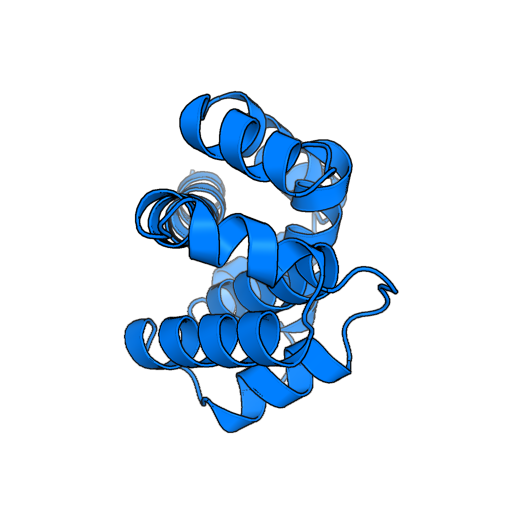N 1
ATOM 670 C CA . ASP A 1 92 ? 11.270 -10.819 3.608 1.00 80.00 92 ASP A CA 1
ATOM 671 C C . ASP A 1 92 ? 10.004 -9.962 3.770 1.00 80.00 92 ASP A C 1
ATOM 673 O O . ASP A 1 92 ? 10.032 -8.774 4.117 1.00 80.00 92 ASP A O 1
ATOM 677 N N . VAL A 1 93 ? 8.854 -10.578 3.487 1.00 77.88 93 VAL A N 1
ATOM 678 C CA . VAL A 1 93 ? 7.548 -9.906 3.568 1.00 77.88 93 VAL A CA 1
ATOM 679 C C . VAL A 1 93 ? 7.214 -9.520 5.009 1.00 77.88 93 VAL A C 1
ATOM 681 O O . VAL A 1 93 ? 6.646 -8.450 5.240 1.00 77.88 93 VAL A O 1
ATOM 684 N N . GLU A 1 94 ? 7.552 -10.364 5.985 1.00 79.88 94 GLU A N 1
ATOM 685 C CA . GLU A 1 94 ? 7.240 -10.125 7.397 1.00 79.88 94 GLU A CA 1
ATOM 686 C C . GLU A 1 94 ? 8.075 -8.979 7.972 1.00 79.88 94 GLU A C 1
ATOM 688 O O . GLU A 1 94 ? 7.505 -8.054 8.562 1.00 79.88 94 GLU A O 1
ATOM 693 N N . GLY A 1 95 ? 9.390 -8.969 7.728 1.00 78.88 95 GLY A N 1
ATOM 694 C CA . GLY A 1 95 ? 10.265 -7.868 8.118 1.00 78.88 95 GLY A CA 1
ATOM 695 C C . GLY A 1 95 ? 9.872 -6.563 7.432 1.00 78.88 95 GLY A C 1
ATOM 696 O O . GLY A 1 95 ? 9.710 -5.538 8.100 1.00 78.88 95 GLY A O 1
ATOM 697 N N . THR A 1 96 ? 9.584 -6.599 6.126 1.00 75.81 96 THR A N 1
ATOM 698 C CA . THR A 1 96 ? 9.104 -5.421 5.382 1.00 75.81 96 THR A CA 1
ATOM 699 C C . THR A 1 96 ? 7.795 -4.880 5.958 1.00 75.81 96 THR A C 1
ATOM 701 O O . THR A 1 96 ? 7.643 -3.671 6.146 1.00 75.81 96 THR A O 1
ATOM 704 N N . THR A 1 97 ? 6.862 -5.767 6.301 1.00 82.31 97 THR A N 1
ATOM 705 C CA . THR A 1 97 ? 5.581 -5.392 6.908 1.00 82.31 97 THR A CA 1
ATOM 706 C C . THR A 1 97 ? 5.785 -4.764 8.285 1.00 82.31 97 THR A C 1
ATOM 708 O O . THR A 1 97 ? 5.221 -3.705 8.570 1.00 82.31 97 THR A O 1
ATOM 711 N N . ALA A 1 98 ? 6.606 -5.373 9.144 1.00 82.62 98 ALA A N 1
ATOM 712 C CA . ALA A 1 98 ? 6.905 -4.851 10.475 1.00 82.62 98 ALA A CA 1
ATOM 713 C C . ALA A 1 98 ? 7.567 -3.465 10.404 1.00 82.62 98 ALA A C 1
ATOM 715 O O . ALA A 1 98 ? 7.198 -2.554 11.153 1.00 82.62 98 ALA A O 1
ATOM 716 N N . LEU A 1 99 ? 8.487 -3.275 9.455 1.00 78.38 99 LEU A N 1
ATOM 717 C CA . LEU A 1 99 ? 9.120 -1.988 9.180 1.00 78.38 99 LEU A CA 1
ATOM 718 C C . LEU A 1 99 ? 8.116 -0.957 8.675 1.00 78.38 99 LEU A C 1
ATOM 720 O O . LEU A 1 99 ? 8.121 0.176 9.159 1.00 78.38 99 LEU A O 1
ATOM 724 N N . ALA A 1 100 ? 7.218 -1.346 7.770 1.00 79.56 100 ALA A N 1
ATOM 725 C CA . ALA A 1 100 ? 6.194 -0.446 7.269 1.00 79.56 100 ALA A CA 1
ATOM 726 C C . ALA A 1 100 ? 5.254 0.021 8.382 1.00 79.56 100 ALA A C 1
ATOM 728 O O . ALA A 1 100 ? 4.982 1.213 8.516 1.00 79.56 100 ALA A O 1
ATOM 729 N N . ILE A 1 101 ? 4.833 -0.895 9.253 1.00 84.88 101 ILE A N 1
ATOM 730 C CA . ILE A 1 101 ? 4.031 -0.567 10.432 1.00 84.88 101 ILE A CA 1
ATOM 731 C C . ILE A 1 101 ? 4.801 0.373 11.366 1.00 84.88 101 ILE A C 1
ATOM 733 O O . ILE A 1 101 ? 4.231 1.353 11.847 1.00 84.88 101 ILE A O 1
ATOM 737 N N . LYS A 1 102 ? 6.088 0.105 11.621 1.00 83.88 102 LYS A N 1
ATOM 738 C CA . LYS A 1 102 ? 6.933 0.944 12.484 1.00 83.88 102 LYS A CA 1
ATOM 739 C C . LYS A 1 102 ? 7.077 2.362 11.928 1.00 83.88 102 LYS A C 1
ATOM 741 O O . LYS A 1 102 ? 6.913 3.319 12.678 1.00 83.88 102 LYS A O 1
ATOM 746 N N . ALA A 1 103 ? 7.328 2.503 10.630 1.00 80.31 103 ALA A N 1
ATOM 747 C CA . ALA A 1 103 ? 7.464 3.800 9.973 1.00 80.31 103 ALA A CA 1
ATOM 748 C C . ALA A 1 103 ? 6.134 4.570 9.921 1.00 80.31 103 ALA A C 1
ATOM 750 O O . ALA A 1 103 ? 6.115 5.759 10.224 1.00 80.31 103 ALA A O 1
ATOM 751 N N . ILE A 1 104 ? 5.008 3.898 9.649 1.00 80.88 104 ILE A N 1
ATOM 752 C CA . ILE A 1 104 ? 3.675 4.516 9.751 1.00 80.88 104 ILE A CA 1
ATOM 753 C C . ILE A 1 104 ? 3.431 5.021 11.174 1.00 80.88 104 ILE A C 1
ATOM 755 O O . ILE A 1 104 ? 2.955 6.137 11.354 1.00 80.88 104 ILE A O 1
ATOM 759 N N . ARG A 1 105 ? 3.780 4.226 12.194 1.00 84.50 105 ARG A N 1
ATOM 760 C CA . ARG A 1 105 ? 3.637 4.626 13.602 1.00 84.50 105 ARG A CA 1
ATOM 761 C C . ARG A 1 105 ? 4.533 5.802 13.988 1.00 84.50 105 ARG A C 1
ATOM 763 O O . ARG A 1 105 ? 4.138 6.596 14.832 1.00 84.50 105 ARG A O 1
ATOM 770 N N . ALA A 1 106 ? 5.711 5.912 13.380 1.00 82.75 106 ALA A N 1
ATOM 771 C CA . ALA A 1 106 ? 6.640 7.012 13.619 1.00 82.75 106 ALA A CA 1
ATOM 772 C C . ALA A 1 106 ? 6.164 8.350 13.020 1.00 82.75 106 ALA A C 1
ATOM 774 O O . ALA A 1 106 ? 6.694 9.397 13.379 1.00 82.75 106 ALA A O 1
ATOM 775 N N . LEU A 1 107 ? 5.167 8.330 12.128 1.00 81.19 107 LEU A N 1
ATOM 776 C CA . LEU A 1 107 ? 4.632 9.508 11.449 1.00 81.19 107 LEU A CA 1
ATOM 777 C C . LEU A 1 107 ? 3.247 9.880 12.017 1.00 81.19 107 LEU A C 1
ATOM 779 O O . LEU A 1 107 ? 2.225 9.356 11.563 1.00 81.19 107 LEU A O 1
ATOM 783 N N . PRO A 1 108 ? 3.162 10.814 12.987 1.00 79.12 108 PRO A N 1
ATOM 784 C CA . PRO A 1 108 ? 1.903 11.133 13.666 1.00 79.12 108 PRO A CA 1
ATOM 785 C C . PRO A 1 108 ? 0.851 11.742 12.727 1.00 79.12 108 PRO A C 1
ATOM 787 O O . PRO A 1 108 ? -0.343 11.494 12.896 1.00 79.12 108 PRO A O 1
ATOM 790 N N . ALA A 1 109 ? 1.277 12.490 11.704 1.00 78.38 109 ALA A N 1
ATOM 791 C CA . ALA A 1 109 ? 0.379 13.025 10.680 1.00 78.38 109 ALA A CA 1
ATOM 792 C C . ALA A 1 109 ? -0.299 11.898 9.881 1.00 78.38 109 ALA A C 1
ATOM 794 O O . ALA A 1 109 ? -1.523 11.876 9.749 1.00 78.38 109 ALA A O 1
ATOM 795 N N . THR A 1 110 ? 0.484 10.908 9.442 1.00 76.38 110 THR A N 1
ATOM 796 C CA . THR A 1 110 ? -0.013 9.721 8.737 1.00 76.38 110 THR A CA 1
ATOM 797 C C . THR A 1 110 ? -0.951 8.903 9.621 1.00 76.38 110 THR A C 1
ATOM 799 O O . THR A 1 110 ? -2.017 8.501 9.163 1.00 76.38 110 THR A O 1
ATOM 802 N N . LEU A 1 111 ? -0.621 8.711 10.904 1.00 82.12 111 LEU A N 1
ATOM 803 C CA . LEU A 1 111 ? -1.517 8.042 11.855 1.00 82.12 111 LEU A CA 1
ATOM 804 C C . LEU A 1 111 ? -2.857 8.762 12.002 1.00 82.12 111 LEU A C 1
ATOM 806 O O . LEU A 1 111 ? -3.901 8.116 11.934 1.00 82.12 111 LEU A O 1
ATOM 810 N N . LYS A 1 112 ? -2.843 10.090 12.167 1.00 83.62 112 LYS A N 1
ATOM 811 C CA . LYS A 1 112 ? -4.066 10.893 12.292 1.00 83.62 112 LYS A CA 1
ATOM 812 C C . LYS A 1 112 ? -4.963 10.727 11.064 1.00 83.62 112 LYS A C 1
ATOM 814 O O . LYS A 1 112 ? -6.174 10.568 11.193 1.00 83.62 112 LYS A O 1
ATOM 819 N N . GLN A 1 113 ? -4.370 10.710 9.875 1.00 79.50 113 GLN A N 1
ATOM 820 C CA . GLN A 1 113 ? -5.098 10.548 8.618 1.00 79.50 113 GLN A CA 1
ATOM 821 C C . GLN A 1 113 ? -5.631 9.125 8.437 1.00 79.50 113 GLN A C 1
ATOM 823 O O . GLN A 1 113 ? -6.785 8.953 8.055 1.00 79.50 113 GLN A O 1
ATOM 828 N N . LEU A 1 114 ? -4.855 8.099 8.795 1.00 82.25 114 LEU A N 1
ATOM 829 C CA . LEU A 1 114 ? -5.336 6.715 8.814 1.00 82.25 114 LEU A CA 1
ATOM 830 C C . LEU A 1 114 ? -6.499 6.527 9.797 1.00 82.25 114 LEU A C 1
ATOM 832 O O . LEU A 1 114 ? -7.474 5.858 9.458 1.00 82.25 114 LEU A O 1
ATOM 836 N N . HIS A 1 115 ? -6.443 7.169 10.967 1.00 83.44 115 HIS A N 1
ATOM 837 C CA . HIS A 1 115 ? -7.544 7.172 11.930 1.00 83.44 115 HIS A CA 1
ATOM 838 C C . HIS A 1 115 ? -8.813 7.805 11.349 1.00 83.44 115 HIS A C 1
ATOM 840 O O . HIS A 1 115 ? -9.888 7.225 11.494 1.00 83.44 115 HIS A O 1
ATOM 846 N N . HIS A 1 116 ? -8.698 8.927 10.627 1.00 82.38 116 HIS A N 1
ATOM 847 C CA . HIS A 1 116 ? -9.827 9.520 9.897 1.00 82.38 116 HIS A CA 1
ATOM 848 C C . HIS A 1 116 ? -10.410 8.583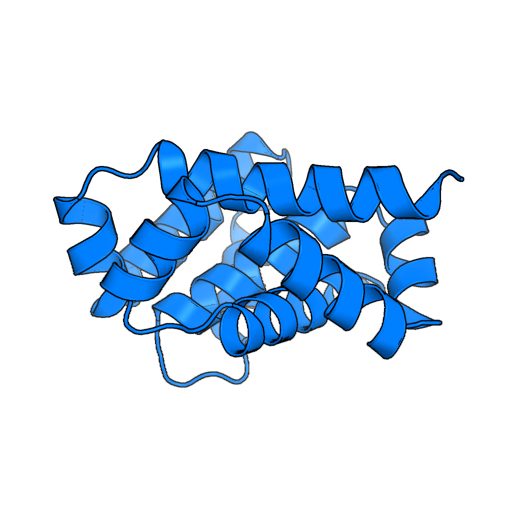 8.828 1.00 82.38 116 HIS A C 1
ATOM 850 O O . HIS A 1 116 ? -11.608 8.612 8.570 1.00 82.38 116 HIS A O 1
ATOM 856 N N . LEU A 1 117 ? -9.586 7.715 8.238 1.00 77.94 117 LEU A N 1
ATOM 857 C CA . LEU A 1 117 ? -10.013 6.691 7.279 1.00 77.94 117 LEU A CA 1
ATOM 858 C C . LEU A 1 117 ? -10.526 5.399 7.950 1.00 77.94 117 LEU A C 1
ATOM 860 O O . LEU A 1 117 ? -10.822 4.421 7.258 1.00 77.94 117 LEU A O 1
ATOM 864 N N . HIS A 1 118 ? -10.622 5.364 9.285 1.00 83.31 118 HIS A N 1
ATOM 865 C CA . HIS A 1 118 ? -10.944 4.173 10.081 1.00 83.31 118 HIS A CA 1
ATOM 866 C C . HIS A 1 118 ? -10.020 2.977 9.796 1.00 83.31 118 HIS A C 1
ATOM 868 O O . HIS A 1 118 ? -10.476 1.825 9.712 1.00 83.31 118 HIS A O 1
ATOM 874 N N . LEU A 1 119 ? -8.727 3.261 9.618 1.00 84.44 119 LEU A N 1
ATOM 875 C CA . LEU A 1 119 ? -7.662 2.288 9.401 1.00 84.44 119 LEU A CA 1
ATOM 876 C C . LEU A 1 119 ? -6.641 2.337 10.536 1.00 84.44 119 LEU A C 1
ATOM 878 O O . LEU A 1 119 ? -6.291 3.401 11.042 1.00 84.44 119 LEU A O 1
ATOM 882 N N . THR A 1 120 ? -6.107 1.172 10.894 1.00 88.25 120 THR A N 1
ATOM 883 C CA . THR A 1 120 ? -4.971 1.084 11.818 1.00 88.25 120 THR A CA 1
ATOM 884 C C . THR A 1 120 ? -3.651 1.066 11.054 1.00 88.25 120 THR A C 1
ATOM 886 O O . THR A 1 120 ? -3.593 0.638 9.900 1.00 88.25 120 THR A O 1
ATOM 889 N N . ALA A 1 121 ? -2.557 1.447 11.721 1.00 84.94 121 ALA A N 1
ATOM 890 C CA . ALA A 1 121 ? -1.209 1.332 11.157 1.00 84.94 121 ALA A CA 1
ATOM 891 C C . ALA A 1 121 ? -0.883 -0.094 10.679 1.00 84.94 121 ALA A C 1
ATOM 893 O O . ALA A 1 121 ? -0.195 -0.269 9.682 1.00 84.94 121 ALA A O 1
ATOM 894 N N . VAL A 1 122 ? -1.417 -1.111 11.365 1.00 87.75 122 VAL A N 1
ATOM 895 C CA . VAL A 1 122 ? -1.243 -2.525 11.000 1.00 87.75 122 VAL A CA 1
ATOM 896 C C . VAL A 1 122 ? -1.998 -2.861 9.716 1.00 87.75 122 VAL A C 1
ATOM 898 O O . VAL A 1 122 ? -1.437 -3.481 8.819 1.00 87.75 122 VAL A O 1
ATOM 901 N N . GLN A 1 123 ? -3.256 -2.429 9.592 1.00 88.69 123 GLN A N 1
ATOM 902 C CA . GLN A 1 123 ? -4.044 -2.648 8.375 1.00 88.69 123 GLN A CA 1
ATOM 903 C C . GLN A 1 123 ? -3.434 -1.921 7.172 1.00 88.69 123 GLN A C 1
ATOM 905 O O . GLN A 1 123 ? -3.326 -2.508 6.096 1.00 88.69 123 GLN A O 1
ATOM 910 N N . ALA A 1 124 ? -2.998 -0.675 7.370 1.00 85.12 124 ALA A N 1
ATOM 911 C CA . ALA A 1 124 ? -2.341 0.117 6.340 1.00 85.12 124 ALA A CA 1
ATOM 912 C C . ALA A 1 124 ? -0.984 -0.481 5.939 1.00 85.12 124 ALA A C 1
ATOM 914 O O . ALA A 1 124 ? -0.747 -0.683 4.754 1.00 85.12 124 ALA A O 1
ATOM 915 N N . GLY A 1 125 ? -0.131 -0.844 6.902 1.00 84.81 125 GLY A N 1
ATOM 916 C CA . GLY A 1 125 ? 1.173 -1.458 6.636 1.00 84.81 125 GLY A CA 1
ATOM 917 C C . GLY A 1 125 ? 1.064 -2.803 5.913 1.00 84.81 125 GLY A C 1
ATOM 918 O O . GLY A 1 125 ? 1.790 -3.041 4.949 1.00 84.81 125 GLY A O 1
ATOM 919 N N . ASN A 1 126 ? 0.100 -3.647 6.299 1.00 88.31 126 ASN A N 1
ATOM 920 C CA . ASN A 1 126 ? -0.190 -4.904 5.602 1.00 88.31 126 ASN A CA 1
ATOM 921 C C . ASN A 1 126 ? -0.676 -4.674 4.166 1.00 88.31 126 ASN A C 1
ATOM 923 O O . ASN A 1 126 ? -0.202 -5.332 3.241 1.00 88.31 126 ASN A O 1
ATOM 927 N N . ALA A 1 127 ? -1.628 -3.755 3.967 1.00 88.81 127 ALA A N 1
ATOM 928 C CA . ALA A 1 127 ? -2.157 -3.449 2.639 1.00 88.81 127 ALA A CA 1
ATOM 929 C C . ALA A 1 127 ? -1.088 -2.850 1.726 1.00 88.81 127 ALA A C 1
ATOM 931 O O . ALA A 1 127 ? -0.957 -3.277 0.580 1.00 88.81 127 ALA A O 1
ATOM 932 N N . PHE A 1 128 ? -0.290 -1.927 2.259 1.00 85.94 128 PHE A N 1
ATOM 933 C CA . PHE A 1 128 ? 0.819 -1.304 1.556 1.00 85.94 128 PHE A CA 1
ATOM 934 C C . PHE A 1 128 ? 1.851 -2.344 1.128 1.00 85.94 128 PHE A C 1
ATOM 936 O O . PHE A 1 128 ? 2.182 -2.419 -0.050 1.00 85.94 128 PHE A O 1
ATOM 943 N N . THR A 1 129 ? 2.303 -3.191 2.056 1.00 85.44 129 THR A N 1
ATOM 944 C CA . THR A 1 129 ? 3.331 -4.201 1.768 1.00 85.44 129 THR A CA 1
ATOM 945 C C . THR A 1 129 ? 2.826 -5.228 0.765 1.00 85.44 129 THR A C 1
ATOM 947 O O . THR A 1 129 ? 3.534 -5.539 -0.184 1.00 85.44 129 THR A O 1
ATOM 950 N N . ARG A 1 130 ? 1.572 -5.691 0.884 1.00 87.75 130 ARG A N 1
ATOM 951 C CA . ARG A 1 130 ? 0.957 -6.577 -0.119 1.00 87.75 130 ARG A CA 1
ATOM 952 C C . ARG A 1 130 ? 0.878 -5.931 -1.501 1.00 87.75 130 ARG A C 1
ATOM 954 O O . ARG A 1 130 ? 1.118 -6.610 -2.495 1.00 87.75 130 ARG A O 1
ATOM 961 N N . GLY A 1 131 ? 0.550 -4.643 -1.564 1.00 86.00 131 GLY A N 1
ATOM 962 C CA . GLY A 1 131 ? 0.570 -3.863 -2.799 1.00 86.00 131 GLY A CA 1
ATOM 963 C C . GLY A 1 131 ? 1.971 -3.795 -3.388 1.00 86.00 131 GLY A C 1
ATOM 964 O O . GLY A 1 131 ? 2.176 -4.173 -4.539 1.00 86.00 131 GLY A O 1
ATOM 965 N N . TYR A 1 132 ? 2.938 -3.411 -2.558 1.00 84.25 132 TYR A N 1
ATOM 966 C CA . TYR A 1 132 ? 4.349 -3.306 -2.903 1.00 84.25 132 TYR A CA 1
ATOM 967 C C . TYR A 1 132 ? 4.879 -4.614 -3.480 1.00 84.25 132 TYR A C 1
ATOM 969 O O . TYR A 1 132 ? 5.300 -4.633 -4.629 1.00 84.25 132 TYR A O 1
ATOM 977 N N . VAL A 1 133 ? 4.738 -5.733 -2.761 1.00 85.38 133 VAL A N 1
ATOM 978 C CA . VAL A 1 133 ? 5.252 -7.031 -3.228 1.00 85.38 133 VAL A CA 1
ATOM 979 C C . VAL A 1 133 ? 4.514 -7.573 -4.457 1.00 85.38 133 VAL A C 1
ATOM 981 O O . VAL A 1 133 ? 5.076 -8.329 -5.248 1.00 85.38 133 VAL A O 1
ATOM 984 N N . SER A 1 134 ? 3.251 -7.182 -4.656 1.00 86.31 134 SER A N 1
ATOM 985 C CA . SER A 1 134 ? 2.479 -7.590 -5.836 1.00 86.31 134 SER A CA 1
ATOM 986 C C . SER A 1 134 ? 2.911 -6.893 -7.127 1.00 86.31 134 SER A C 1
ATOM 988 O O . SER A 1 134 ? 2.550 -7.345 -8.212 1.00 86.31 134 SER A O 1
ATOM 990 N N . ALA A 1 135 ? 3.697 -5.818 -7.034 1.00 83.56 135 ALA A N 1
ATOM 991 C CA . ALA A 1 135 ? 4.303 -5.181 -8.196 1.00 83.56 135 ALA A CA 1
ATOM 992 C C . ALA A 1 135 ? 5.555 -5.922 -8.707 1.00 83.56 135 ALA A C 1
ATOM 994 O O . ALA A 1 135 ? 5.982 -5.674 -9.832 1.00 83.56 135 ALA A O 1
ATOM 995 N N . CYS A 1 136 ? 6.136 -6.842 -7.923 1.00 75.12 136 CYS A N 1
ATOM 996 C CA . CYS A 1 136 ? 7.467 -7.421 -8.167 1.00 75.12 136 CYS A CA 1
ATOM 997 C C . CYS A 1 136 ? 7.490 -8.616 -9.136 1.00 75.12 136 CYS A C 1
ATOM 999 O O . CYS A 1 136 ? 8.215 -9.585 -8.910 1.00 75.12 136 CYS A O 1
ATOM 1001 N N . GLY A 1 137 ? 6.669 -8.615 -10.180 1.00 57.91 137 GLY A N 1
ATOM 1002 C CA . GLY A 1 137 ? 6.565 -9.771 -11.077 1.00 57.91 137 GLY A CA 1
ATOM 1003 C C . GLY A 1 137 ? 5.754 -9.519 -12.340 1.00 57.91 137 GLY A C 1
ATOM 1004 O O . GLY A 1 137 ? 5.026 -10.411 -12.764 1.00 57.91 137 GLY A O 1
ATOM 1005 N N . GLY A 1 138 ? 5.830 -8.298 -12.871 1.00 46.56 138 GLY A N 1
ATOM 1006 C CA . GLY A 1 138 ? 5.346 -7.955 -14.208 1.00 46.56 138 GLY A CA 1
ATOM 1007 C C . GLY A 1 138 ? 6.508 -7.856 -15.176 1.00 46.56 138 GLY A C 1
ATOM 1008 O O . GLY A 1 138 ? 7.534 -7.270 -14.757 1.00 46.56 138 GLY A O 1
#

pLDDT: mean 78.24, std 10.3, range [41.53, 90.0]

Radius of gyration: 13.19 Å; chains: 1; bounding box: 38×30×30 Å